Protein AF-A0A354HT72-F1 (afdb_monomer)

Mean predicted aligned error: 8.72 Å

pLDDT: mean 84.51, std 11.8, range [48.84, 96.19]

Nearest PDB structures (foldseek):
  3cjt-assembly7_M  TM=6.458E-01  e=3.364E-02  unclassified
  2nxj-assembly2_B  TM=6.515E-01  e=1.015E-01  Thermus thermophilus HB8
  3cjt-assembly8_O  TM=6.557E-01  e=1.433E-01  unclassified
  3cjq-assembly2_D  TM=5.708E-01  e=2.858E-01  unclassified
  3cjr-assembly1_A  TM=5.845E-01  e=3.062E-01  unclassified

Radius of gyration: 20.84 Å; Cα contacts (8 Å, |Δi|>4): 42; chains: 1; bounding box: 34×33×63 Å

Solvent-accessible surface area (backbone atoms only — not comparable to full-atom values): 4392 Å² total; per-residue (Å²): 138,83,84,80,81,82,87,83,85,86,79,90,71,81,90,66,65,68,90,55,59,57,63,79,73,62,72,70,47,78,56,91,60,35,34,39,33,42,83,91,52,88,85,82,72,61,90,91,46,48,80,42,80,52,51,71,92,82,45,82,132

Foldseek 3Di:
DDPDDDDDDDDDDDDDPPVPPVLVVDDWDDDPLEIEEEPPDDDPRDPSGHYHYDDCVVDDD

Sequence (61 aa):
DLKAEANVRTTVIAEQDWAEEWKKYYQPVEIGNIYISPSWLEPAAAPGRIFVQLDPGMAFG

Secondary structure (DSSP, 8-state):
-----------PPP---HHHHGGGG---EEETTEEEE-TTS---PPTT-EEEE--TTT---

Structure (mmCIF, N/CA/C/O backbone):
data_AF-A0A354HT72-F1
#
_entry.id   AF-A0A354HT72-F1
#
loop_
_atom_site.group_PDB
_atom_site.id
_atom_site.type_symbol
_atom_site.label_atom_id
_atom_site.label_alt_id
_atom_site.label_comp_id
_atom_site.label_asym_id
_atom_site.label_entity_id
_atom_site.label_seq_id
_atom_site.pdbx_PDB_ins_code
_atom_site.Cartn_x
_atom_site.Cartn_y
_atom_site.Cartn_z
_atom_site.occupancy
_atom_site.B_iso_or_equiv
_atom_site.auth_seq_id
_atom_site.auth_comp_id
_atom_site.auth_asym_id
_atom_site.auth_atom_id
_atom_site.pdbx_PDB_model_num
ATOM 1 N N . ASP A 1 1 ? 2.726 -25.303 -49.799 1.00 48.84 1 ASP A N 1
ATOM 2 C CA . ASP A 1 1 ? 3.682 -24.857 -48.769 1.00 48.84 1 ASP A CA 1
ATOM 3 C C . ASP A 1 1 ? 3.972 -23.370 -48.861 1.00 48.84 1 ASP A C 1
ATOM 5 O O . ASP A 1 1 ? 4.807 -22.951 -49.648 1.00 48.84 1 ASP A O 1
ATOM 9 N N . LEU A 1 2 ? 3.260 -22.563 -48.072 1.00 54.41 2 LEU A N 1
ATOM 10 C CA . LEU A 1 2 ? 3.584 -21.153 -47.836 1.00 54.41 2 LEU A CA 1
ATOM 11 C C . LEU A 1 2 ? 4.184 -21.071 -46.432 1.00 54.41 2 LEU A C 1
ATOM 13 O O . LEU A 1 2 ? 3.458 -21.108 -45.441 1.00 54.41 2 LEU A O 1
ATOM 17 N N . LYS A 1 3 ? 5.515 -21.023 -46.340 1.00 62.22 3 LYS A N 1
ATOM 18 C CA . LYS A 1 3 ? 6.184 -20.684 -45.082 1.00 62.22 3 LYS A CA 1
ATOM 19 C C . LYS A 1 3 ? 6.049 -19.177 -44.892 1.00 62.22 3 LYS A C 1
ATOM 21 O O . LYS A 1 3 ? 6.731 -18.410 -45.560 1.00 62.22 3 LYS A O 1
ATOM 26 N N . ALA A 1 4 ? 5.129 -18.763 -44.029 1.00 69.31 4 AL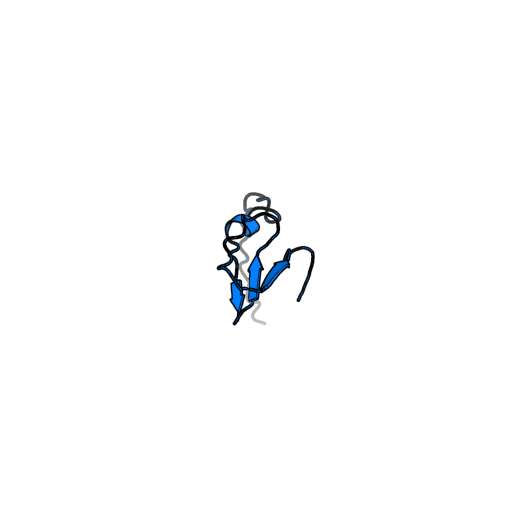A A N 1
AT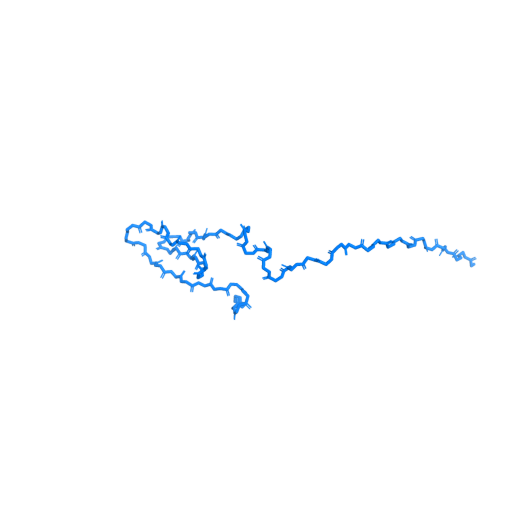OM 27 C CA . ALA A 1 4 ? 5.084 -17.387 -43.562 1.00 69.31 4 ALA A CA 1
ATOM 28 C C . ALA A 1 4 ? 6.318 -17.137 -42.683 1.00 69.31 4 ALA A C 1
ATOM 30 O O . ALA A 1 4 ? 6.501 -17.806 -41.666 1.00 69.31 4 ALA A O 1
ATOM 31 N N . GLU A 1 5 ? 7.178 -16.205 -43.085 1.00 75.69 5 GLU A N 1
ATOM 32 C CA . GLU A 1 5 ? 8.307 -15.777 -42.262 1.00 75.69 5 GLU A CA 1
ATOM 33 C C . 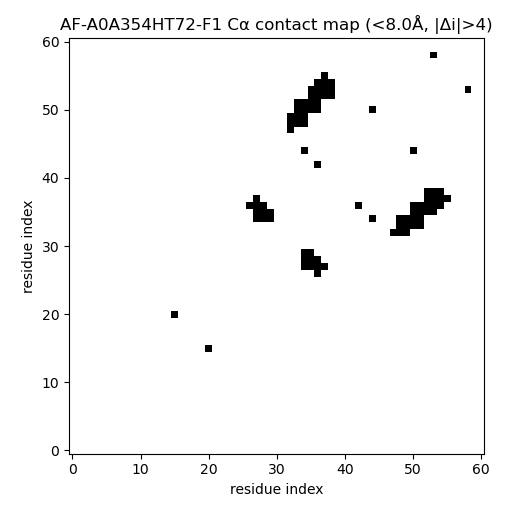GLU A 1 5 ? 7.818 -14.758 -41.225 1.00 75.69 5 GLU A C 1
ATOM 35 O O . GLU A 1 5 ? 7.363 -13.663 -41.562 1.00 75.69 5 GLU A O 1
ATOM 40 N N . ALA A 1 6 ? 7.873 -15.133 -39.946 1.00 81.75 6 ALA A N 1
ATOM 41 C CA . ALA A 1 6 ? 7.541 -14.241 -38.843 1.00 81.75 6 ALA A CA 1
ATOM 42 C C . ALA A 1 6 ? 8.737 -13.331 -38.527 1.00 81.75 6 ALA A C 1
ATOM 44 O O . ALA A 1 6 ? 9.825 -13.807 -38.212 1.00 81.75 6 ALA A O 1
ATOM 45 N N . ASN A 1 7 ? 8.526 -12.014 -38.573 1.00 85.31 7 ASN A N 1
ATOM 4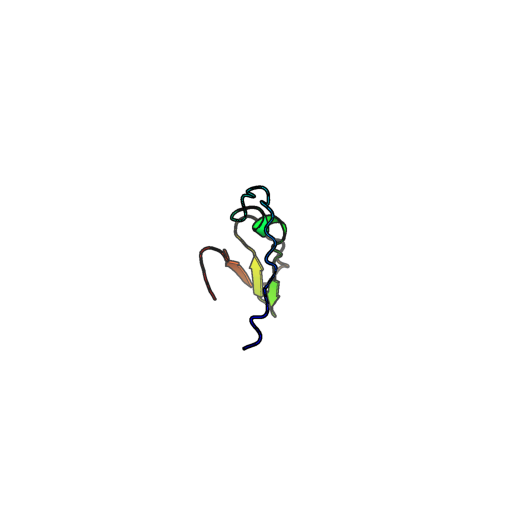6 C CA . ASN A 1 7 ? 9.519 -11.037 -38.133 1.00 85.31 7 ASN A CA 1
ATOM 47 C C . ASN A 1 7 ? 9.372 -10.782 -36.628 1.00 85.31 7 ASN A C 1
ATOM 49 O O . ASN A 1 7 ? 8.368 -10.220 -36.190 1.00 85.31 7 ASN A O 1
ATOM 53 N N . VAL A 1 8 ? 10.385 -11.158 -35.846 1.00 88.25 8 VAL A N 1
ATOM 54 C CA . VAL A 1 8 ? 10.454 -10.896 -34.401 1.00 88.25 8 VAL A CA 1
ATOM 55 C C . VAL A 1 8 ? 11.396 -9.724 -34.147 1.00 88.25 8 VAL A C 1
ATOM 57 O O . VAL A 1 8 ? 12.496 -9.671 -34.694 1.00 88.25 8 VAL A O 1
ATOM 60 N N . ARG A 1 9 ? 10.971 -8.776 -33.307 1.00 92.00 9 ARG A N 1
ATOM 61 C CA . ARG A 1 9 ? 11.805 -7.667 -32.830 1.00 92.00 9 ARG A CA 1
ATOM 62 C C . ARG A 1 9 ? 11.927 -7.740 -31.319 1.00 92.00 9 ARG A C 1
ATOM 64 O O . ARG A 1 9 ? 10.937 -7.951 -30.626 1.00 92.00 9 ARG A O 1
ATOM 71 N N . THR A 1 10 ? 13.132 -7.507 -30.825 1.00 92.00 10 THR A N 1
ATOM 72 C CA . THR A 1 10 ? 13.436 -7.423 -29.397 1.00 92.00 10 THR A CA 1
ATOM 73 C C . THR A 1 10 ? 14.200 -6.140 -29.128 1.00 92.00 10 THR A C 1
ATOM 75 O O . THR A 1 10 ? 15.009 -5.714 -29.951 1.00 92.00 10 THR A O 1
ATOM 78 N N . THR A 1 11 ? 13.977 -5.545 -27.963 1.00 91.94 11 THR A N 1
ATOM 79 C CA . THR A 1 11 ? 14.794 -4.445 -27.455 1.00 91.94 11 THR A CA 1
ATOM 80 C C . THR A 1 11 ? 15.184 -4.754 -26.024 1.00 91.94 11 THR A C 1
ATOM 82 O O . THR A 1 11 ? 14.381 -5.300 -25.268 1.00 91.94 11 THR A O 1
ATOM 85 N N . VAL A 1 12 ? 16.416 -4.412 -25.657 1.00 87.44 12 VAL A N 1
ATOM 86 C CA . VAL A 1 12 ? 16.844 -4.461 -24.261 1.00 87.44 12 VAL A CA 1
ATOM 87 C C . VAL A 1 12 ? 16.244 -3.248 -23.563 1.00 87.44 12 VAL A C 1
ATOM 89 O O . VAL A 1 12 ? 16.379 -2.121 -24.041 1.00 87.44 12 VAL A O 1
ATOM 92 N N . ILE A 1 13 ? 15.546 -3.492 -22.462 1.00 85.19 13 ILE A N 1
ATOM 93 C CA . ILE A 1 13 ? 15.084 -2.451 -21.547 1.00 85.19 13 ILE A CA 1
ATOM 94 C C . ILE A 1 13 ? 16.054 -2.383 -20.372 1.00 85.19 13 ILE A C 1
ATOM 96 O O . ILE A 1 13 ? 16.641 -3.398 -19.999 1.00 85.19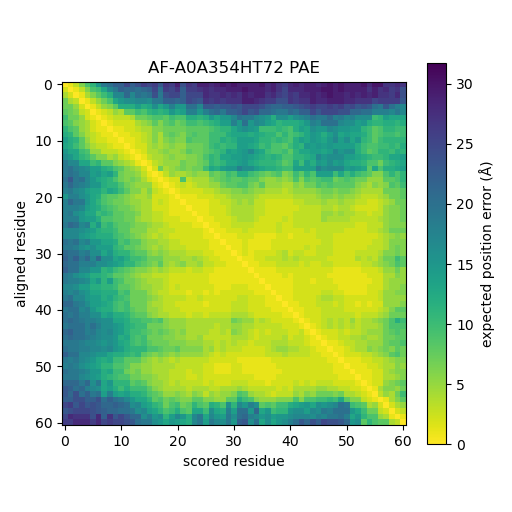 13 ILE A O 1
ATOM 100 N N . ALA A 1 14 ? 16.247 -1.185 -19.820 1.00 82.19 14 ALA A N 1
ATOM 101 C CA . ALA A 1 14 ? 17.059 -1.025 -18.623 1.00 82.19 14 ALA A CA 1
ATOM 102 C C . ALA A 1 14 ? 16.491 -1.895 -17.496 1.00 82.19 14 ALA A C 1
ATOM 104 O O . ALA A 1 14 ? 15.273 -1.942 -17.298 1.00 82.19 14 ALA A O 1
ATOM 105 N N . GLU A 1 15 ? 17.380 -2.570 -16.774 1.00 77.06 15 GLU A N 1
ATOM 106 C CA . GLU A 1 15 ? 17.018 -3.279 -15.556 1.00 77.06 15 GLU A CA 1
ATOM 107 C C . GLU A 1 15 ? 16.535 -2.240 -14.541 1.00 77.06 15 GLU A C 1
ATOM 109 O O . GLU A 1 15 ? 17.262 -1.320 -14.168 1.00 77.06 15 GLU A O 1
ATOM 114 N N . GLN A 1 16 ? 15.260 -2.331 -14.182 1.00 74.31 16 GLN A N 1
ATOM 115 C CA . GLN A 1 16 ? 14.662 -1.532 -13.123 1.00 74.31 16 GLN A CA 1
ATOM 116 C C . GLN A 1 16 ? 14.482 -2.448 -11.924 1.00 74.31 16 GLN A C 1
ATOM 118 O O . GLN A 1 16 ? 14.199 -3.638 -12.094 1.00 74.31 16 GLN A O 1
ATOM 123 N N . ASP A 1 17 ? 14.607 -1.891 -10.722 1.00 77.38 17 ASP A N 1
ATOM 124 C CA . ASP A 1 17 ? 14.235 -2.600 -9.503 1.00 77.38 17 ASP A CA 1
ATOM 125 C C . ASP A 1 17 ? 12.705 -2.660 -9.402 1.00 77.38 17 ASP A C 1
ATOM 127 O O . ASP A 1 17 ? 12.046 -1.948 -8.642 1.00 77.38 17 ASP A O 1
ATOM 131 N N . TRP A 1 18 ? 12.119 -3.501 -10.253 1.00 76.19 18 TRP A N 1
ATOM 132 C CA . TRP A 1 18 ? 10.683 -3.727 -10.328 1.00 76.19 18 TRP A CA 1
ATOM 133 C C . TRP A 1 18 ? 10.113 -4.275 -9.025 1.00 76.19 18 TRP A C 1
ATOM 135 O O . TRP A 1 18 ? 8.900 -4.228 -8.870 1.00 76.19 18 TRP A O 1
ATOM 145 N N . ALA A 1 19 ? 10.943 -4.782 -8.107 1.00 77.38 19 ALA A N 1
ATOM 146 C CA . ALA A 1 19 ? 10.513 -5.219 -6.784 1.00 77.38 19 ALA A CA 1
ATOM 147 C C . ALA A 1 19 ? 10.236 -4.038 -5.835 1.00 77.38 19 ALA A C 1
ATOM 149 O O . ALA A 1 19 ? 9.488 -4.202 -4.868 1.00 77.38 19 ALA A O 1
ATOM 150 N N . GLU A 1 20 ? 10.752 -2.845 -6.137 1.00 81.25 20 GLU A N 1
ATOM 151 C CA . GLU A 1 20 ? 10.568 -1.634 -5.331 1.00 81.25 20 GLU A CA 1
ATOM 152 C C . GLU A 1 20 ? 9.752 -0.552 -6.053 1.00 81.25 20 GLU A C 1
ATOM 154 O O . GLU A 1 20 ? 8.924 0.114 -5.430 1.00 81.25 20 GLU A O 1
ATOM 159 N N . GLU A 1 21 ? 9.911 -0.394 -7.371 1.00 87.88 21 GLU A N 1
ATOM 160 C CA . GLU A 1 21 ? 9.255 0.684 -8.131 1.00 87.88 21 GLU A CA 1
ATOM 161 C C . GLU A 1 21 ? 7.724 0.642 -8.042 1.00 87.88 21 GLU A C 1
ATOM 163 O O . GLU A 1 21 ? 7.077 1.684 -7.927 1.00 87.88 21 GLU A O 1
ATOM 168 N N . TRP A 1 22 ? 7.122 -0.549 -8.016 1.00 85.62 22 TRP A N 1
ATOM 169 C CA . TRP A 1 22 ? 5.666 -0.694 -7.913 1.00 85.62 22 TRP A CA 1
ATOM 170 C C . TRP A 1 22 ? 5.094 -0.141 -6.598 1.00 85.62 22 TRP A C 1
ATOM 172 O O . TRP A 1 22 ? 3.967 0.360 -6.590 1.00 85.62 22 TRP A O 1
ATOM 182 N N . LYS A 1 23 ? 5.864 -0.174 -5.496 1.00 89.06 23 LYS A N 1
ATOM 183 C CA . LYS A 1 23 ? 5.420 0.302 -4.173 1.00 89.06 23 LYS A CA 1
ATOM 184 C C . LYS A 1 23 ? 5.088 1.790 -4.186 1.00 89.06 23 LYS A C 1
ATOM 186 O O . LYS A 1 23 ? 4.187 2.210 -3.464 1.00 89.06 23 LYS A O 1
ATOM 191 N N . LYS A 1 24 ? 5.769 2.569 -5.040 1.00 88.50 24 LYS A N 1
ATOM 192 C CA . LYS A 1 24 ? 5.549 4.016 -5.219 1.00 88.50 24 LYS A CA 1
ATOM 193 C C . LYS A 1 24 ? 4.156 4.344 -5.748 1.00 88.50 24 LYS A C 1
ATOM 195 O O . LYS A 1 24 ? 3.652 5.439 -5.518 1.00 88.50 24 LYS A O 1
ATOM 200 N N . TYR A 1 25 ? 3.555 3.407 -6.470 1.00 88.50 25 TYR A N 1
ATOM 201 C CA . TYR A 1 25 ? 2.259 3.586 -7.114 1.00 88.50 25 TYR A CA 1
ATOM 202 C C . TYR A 1 25 ? 1.122 2.902 -6.351 1.00 88.50 25 TYR A C 1
ATOM 204 O O . TYR A 1 25 ? -0.042 3.090 -6.701 1.00 88.50 25 TYR A O 1
ATOM 212 N N . TYR A 1 26 ? 1.433 2.136 -5.302 1.00 88.81 26 TYR A N 1
ATOM 213 C CA . TYR A 1 26 ? 0.421 1.519 -4.454 1.00 88.81 26 TYR A CA 1
ATOM 214 C C . TYR A 1 26 ? -0.306 2.580 -3.618 1.00 88.81 26 TYR A C 1
ATOM 216 O O . TYR A 1 26 ? 0.312 3.519 -3.120 1.00 88.81 26 TYR A O 1
ATOM 224 N N . GLN A 1 27 ? -1.620 2.428 -3.457 1.00 91.62 27 GLN A N 1
ATOM 225 C CA . GLN A 1 27 ? -2.467 3.345 -2.692 1.00 91.62 27 GLN A CA 1
ATOM 226 C C . GLN A 1 27 ? -3.293 2.560 -1.664 1.00 91.62 27 GLN A C 1
ATOM 228 O O . GLN A 1 27 ? -3.727 1.446 -1.974 1.00 91.62 27 GLN A O 1
ATOM 233 N N . PRO A 1 28 ? -3.535 3.111 -0.459 1.00 93.62 28 PRO A N 1
ATOM 234 C CA . PRO A 1 28 ? -4.457 2.513 0.499 1.00 93.62 28 PRO A CA 1
ATOM 235 C C . PRO A 1 28 ? -5.863 2.342 -0.090 1.00 93.62 28 PRO A C 1
ATOM 237 O O . PRO A 1 28 ? -6.304 3.141 -0.919 1.00 93.62 28 PRO A O 1
ATOM 240 N N . VAL A 1 29 ? -6.578 1.311 0.357 1.00 93.00 29 VAL A N 1
ATOM 241 C CA . VAL A 1 29 ? -7.933 0.987 -0.111 1.00 93.00 29 VAL A CA 1
ATOM 242 C C . VAL A 1 29 ? -8.915 1.073 1.049 1.00 93.00 29 VAL A C 1
ATOM 244 O O . VAL A 1 29 ? -8.659 0.563 2.139 1.00 93.00 29 VAL A O 1
ATOM 247 N N . GLU A 1 30 ? -10.071 1.682 0.802 1.00 94.38 30 GLU A N 1
ATOM 248 C CA . GLU A 1 30 ? -11.169 1.759 1.762 1.00 94.38 30 GLU A CA 1
ATOM 249 C C . GLU A 1 30 ? -12.343 0.880 1.325 1.00 94.38 30 GLU A C 1
ATOM 251 O O . GLU A 1 30 ? -12.869 1.035 0.223 1.00 94.38 30 GLU A O 1
ATOM 256 N N . ILE A 1 31 ? -12.778 -0.030 2.201 1.00 93.75 31 ILE A N 1
ATOM 257 C CA . ILE A 1 31 ? -13.902 -0.944 1.955 1.00 93.75 31 ILE A CA 1
ATOM 258 C C . ILE A 1 31 ? -14.822 -0.916 3.174 1.00 93.75 31 ILE A C 1
ATOM 260 O O . ILE A 1 31 ? -14.498 -1.456 4.231 1.00 93.75 31 ILE A O 1
ATOM 264 N N . GLY A 1 32 ? -15.983 -0.273 3.045 1.00 93.88 32 GLY A N 1
ATOM 265 C CA . GLY A 1 32 ? -16.898 -0.090 4.174 1.00 93.88 32 GLY A CA 1
ATOM 266 C C . GLY A 1 32 ? -16.210 0.623 5.345 1.00 93.88 32 GLY A C 1
ATOM 267 O O . GLY A 1 32 ? -15.694 1.729 5.191 1.00 93.88 32 GLY A O 1
ATOM 268 N N . ASN A 1 33 ? -16.185 -0.015 6.519 1.00 95.44 33 ASN A N 1
ATOM 269 C CA . ASN A 1 33 ? -15.507 0.506 7.711 1.00 95.44 33 ASN A CA 1
ATOM 270 C C . ASN A 1 33 ? -14.023 0.105 7.812 1.00 95.44 33 ASN A C 1
ATOM 272 O O . ASN A 1 33 ? -13.391 0.443 8.811 1.00 95.44 33 ASN A O 1
ATOM 276 N N . ILE A 1 34 ? -13.467 -0.592 6.819 1.00 96.00 34 ILE A N 1
ATOM 277 C CA . ILE A 1 34 ? -12.083 -1.076 6.808 1.00 96.00 34 ILE A CA 1
ATOM 278 C C . ILE A 1 34 ? -11.211 -0.139 5.964 1.00 96.00 34 ILE A C 1
ATOM 280 O O . ILE A 1 34 ? -11.602 0.274 4.871 1.00 96.00 34 ILE A O 1
ATOM 284 N N . TYR A 1 35 ? -10.022 0.174 6.472 1.00 96.19 35 TYR A N 1
ATOM 285 C CA . TYR A 1 35 ? -8.949 0.869 5.765 1.00 96.19 35 TYR A CA 1
ATOM 286 C C . TYR A 1 35 ? -7.741 -0.065 5.670 1.00 96.19 35 TYR A C 1
ATOM 288 O O . TYR A 1 35 ? -7.228 -0.508 6.700 1.00 96.19 35 TYR A O 1
ATOM 296 N N . ILE A 1 36 ? -7.301 -0.367 4.449 1.00 94.12 36 ILE A N 1
ATOM 297 C CA . ILE A 1 36 ? -6.185 -1.274 4.163 1.00 94.12 36 ILE A CA 1
ATOM 298 C C . ILE A 1 36 ? -5.008 -0.456 3.631 1.00 94.12 36 ILE A C 1
ATOM 300 O O . ILE A 1 36 ? -5.147 0.216 2.611 1.00 94.12 36 ILE A O 1
ATOM 304 N N . SER A 1 37 ? -3.849 -0.532 4.285 1.00 94.06 37 SER A N 1
ATOM 305 C CA . SER A 1 37 ? -2.628 0.182 3.878 1.00 94.06 37 SER A CA 1
ATOM 306 C C 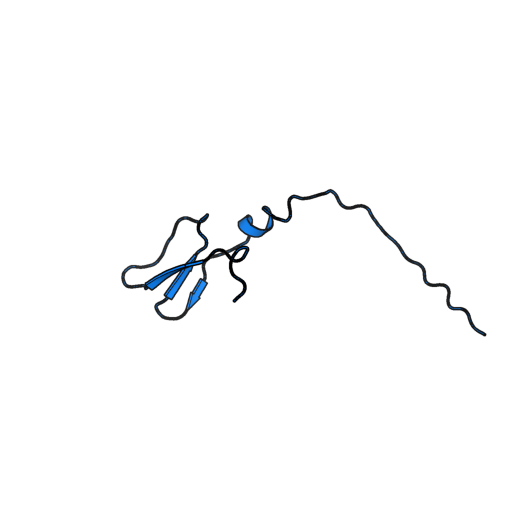. SER A 1 37 ? -1.403 -0.726 3.955 1.00 94.06 37 SER A C 1
ATOM 308 O O . SER A 1 37 ? -1.343 -1.578 4.844 1.00 94.06 37 SER A O 1
ATOM 310 N N . PRO A 1 38 ? -0.412 -0.566 3.064 1.00 93.31 38 PRO A N 1
ATOM 311 C CA . PRO A 1 38 ? 0.855 -1.265 3.210 1.00 93.31 38 PRO A CA 1
ATOM 312 C C . PRO A 1 38 ? 1.685 -0.682 4.356 1.00 93.31 38 PRO A C 1
ATOM 314 O O . PRO A 1 38 ? 1.460 0.449 4.793 1.00 93.31 38 PRO A O 1
ATOM 317 N N . SER A 1 39 ? 2.676 -1.449 4.807 1.00 91.31 39 SER A N 1
ATOM 318 C CA . SER A 1 39 ? 3.565 -1.086 5.920 1.00 91.31 39 SER A CA 1
ATOM 319 C C . SER A 1 39 ? 4.468 0.122 5.650 1.00 91.31 39 SER A C 1
ATOM 321 O O . SER A 1 39 ? 4.917 0.770 6.591 1.00 91.31 39 SER A O 1
ATOM 323 N N . TRP A 1 40 ? 4.743 0.432 4.381 1.00 91.88 40 TRP A N 1
ATOM 324 C CA . TRP A 1 40 ? 5.642 1.519 3.973 1.00 91.88 40 TRP A CA 1
ATOM 325 C C . TRP A 1 40 ? 4.944 2.864 3.732 1.00 91.88 40 TRP A C 1
ATOM 327 O O . TRP A 1 40 ? 5.609 3.826 3.348 1.00 91.88 40 TRP A O 1
ATOM 337 N N . LEU A 1 41 ? 3.622 2.946 3.908 1.00 92.62 41 LEU A N 1
ATOM 338 C CA . LEU A 1 41 ? 2.873 4.200 3.817 1.00 92.62 41 LEU A CA 1
ATOM 339 C C . LEU A 1 41 ? 2.366 4.613 5.196 1.00 92.62 41 LEU A C 1
ATOM 341 O O . LEU A 1 41 ? 1.866 3.785 5.955 1.00 92.62 41 LEU A O 1
ATOM 345 N N . GLU A 1 42 ? 2.446 5.911 5.484 1.00 90.56 42 GLU A N 1
ATOM 346 C CA . GLU A 1 42 ? 1.862 6.477 6.697 1.00 90.56 42 GLU A CA 1
ATOM 347 C C . GLU A 1 42 ? 0.333 6.303 6.680 1.00 90.56 42 GLU A C 1
ATOM 349 O O . GLU A 1 42 ? -0.327 6.726 5.722 1.00 90.56 42 GLU A O 1
ATOM 354 N N . PRO A 1 43 ? -0.257 5.682 7.716 1.00 87.38 43 PRO A N 1
ATOM 355 C CA . PRO A 1 43 ? -1.683 5.415 7.742 1.00 87.38 43 PRO A CA 1
ATOM 356 C C . PRO A 1 43 ? -2.481 6.702 7.961 1.00 87.38 43 PRO A C 1
ATOM 358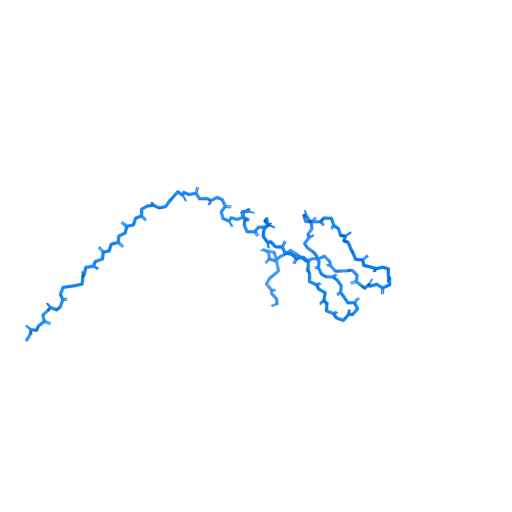 O O . PRO A 1 43 ? -2.264 7.441 8.919 1.00 87.38 43 PRO A O 1
ATOM 361 N N . ALA A 1 44 ? -3.474 6.930 7.101 1.00 89.50 44 ALA A N 1
ATOM 362 C CA . ALA A 1 44 ? -4.363 8.093 7.159 1.00 89.50 44 ALA A CA 1
ATOM 363 C C . ALA A 1 44 ? -5.834 7.702 7.405 1.00 89.50 44 ALA A C 1
ATOM 365 O O . ALA A 1 44 ? -6.755 8.378 6.946 1.00 89.50 44 ALA A O 1
ATOM 366 N N . ALA A 1 45 ? -6.068 6.590 8.111 1.00 91.00 45 ALA A N 1
ATOM 367 C CA . ALA A 1 45 ? -7.412 6.094 8.399 1.00 91.00 45 ALA A CA 1
ATOM 368 C C . ALA A 1 45 ? -8.224 7.096 9.242 1.00 91.00 45 ALA A C 1
ATOM 370 O O . ALA A 1 45 ? -7.773 7.564 10.289 1.00 91.00 45 ALA A O 1
ATOM 371 N N . ALA A 1 46 ? -9.457 7.385 8.819 1.00 89.62 46 ALA A N 1
ATOM 372 C CA 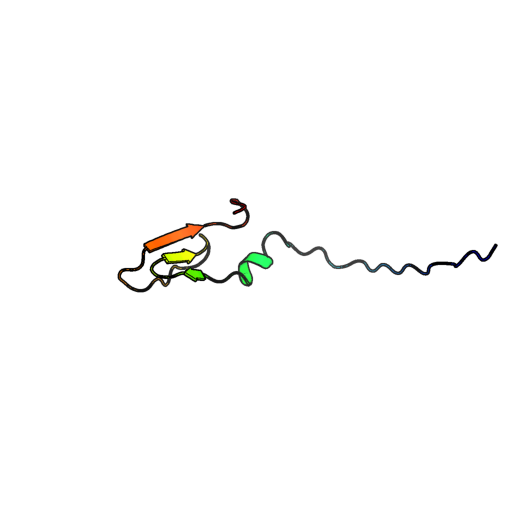. ALA A 1 46 ? -10.377 8.212 9.597 1.00 89.62 46 ALA A CA 1
ATOM 373 C C . ALA A 1 46 ? -10.733 7.559 10.957 1.00 89.62 46 ALA A C 1
ATOM 375 O O . ALA A 1 46 ? -10.800 6.327 11.048 1.00 89.62 46 ALA A O 1
ATOM 376 N N . PRO A 1 47 ? -11.029 8.350 12.011 1.00 90.88 47 PRO A N 1
ATOM 377 C CA . PRO A 1 47 ? -11.440 7.818 13.310 1.00 90.88 47 PRO A CA 1
ATOM 378 C C . PRO A 1 47 ? -12.628 6.850 13.211 1.00 90.88 47 PRO A C 1
ATOM 380 O O . PRO A 1 47 ? -13.583 7.093 12.475 1.00 90.88 47 PRO A O 1
ATOM 383 N N . GLY A 1 48 ? -12.577 5.754 13.974 1.00 90.88 48 GLY A N 1
ATOM 384 C CA . GLY A 1 48 ? -13.636 4.735 14.005 1.00 90.88 48 GLY A CA 1
ATOM 385 C C . GLY A 1 48 ? -13.581 3.695 12.877 1.00 90.88 48 GLY A C 1
ATOM 386 O O . GLY A 1 48 ? -14.424 2.800 12.843 1.00 90.88 48 GLY A O 1
ATOM 387 N N . ARG A 1 49 ? -12.597 3.776 11.972 1.00 93.69 49 ARG A N 1
ATOM 388 C CA . ARG A 1 49 ? -12.314 2.734 10.972 1.00 93.69 49 ARG A CA 1
ATOM 389 C C . ARG A 1 49 ? -11.506 1.585 11.585 1.00 93.69 49 ARG A C 1
ATOM 391 O O . ARG A 1 49 ? -10.697 1.791 12.488 1.00 93.69 49 ARG A O 1
ATOM 398 N N . ILE A 1 50 ? -11.685 0.383 11.045 1.00 95.31 50 ILE A N 1
ATOM 399 C CA . ILE A 1 50 ? -10.812 -0.764 11.305 1.00 95.31 50 ILE A CA 1
ATOM 400 C C . ILE A 1 50 ? -9.579 -0.616 10.414 1.00 95.31 50 ILE A C 1
ATOM 402 O O . ILE A 1 50 ? -9.692 -0.648 9.189 1.00 95.31 50 ILE A O 1
ATOM 406 N N . PHE A 1 51 ? -8.412 -0.450 11.029 1.00 95.12 51 PHE A N 1
ATOM 407 C CA . PHE A 1 51 ? -7.137 -0.375 10.324 1.00 95.12 51 PHE A CA 1
ATOM 408 C C . PHE A 1 51 ? -6.562 -1.777 10.091 1.00 95.12 51 PHE A C 1
ATOM 410 O O . PHE A 1 51 ? -6.436 -2.559 11.034 1.00 95.12 51 PHE A O 1
ATOM 417 N N . VAL A 1 52 ? -6.202 -2.083 8.845 1.00 92.94 52 VAL A N 1
ATOM 418 C CA . VAL A 1 52 ? -5.556 -3.337 8.443 1.00 92.94 52 VAL A CA 1
ATOM 419 C C . VAL A 1 52 ? -4.275 -3.011 7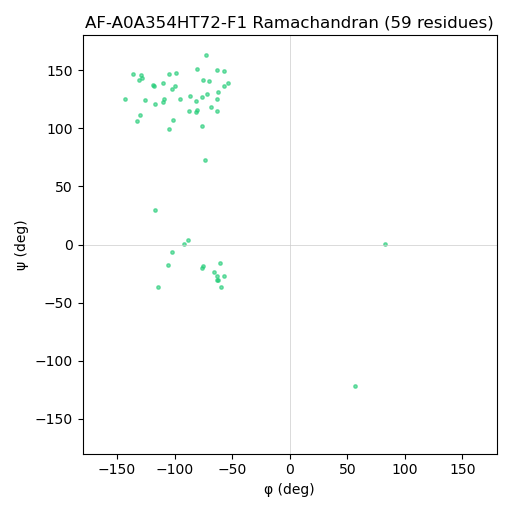.688 1.00 92.94 52 VAL A C 1
ATOM 421 O O . VAL A 1 52 ? -4.298 -2.315 6.673 1.00 92.94 52 VAL A O 1
ATOM 424 N N . GLN A 1 53 ? -3.158 -3.550 8.167 1.00 92.56 53 GLN A N 1
ATOM 425 C CA . GLN A 1 53 ? -1.883 -3.462 7.471 1.00 92.56 53 GLN A CA 1
ATOM 426 C C . GLN A 1 53 ? -1.671 -4.720 6.624 1.00 92.56 53 GLN A C 1
ATOM 428 O O . GLN A 1 53 ? -1.750 -5.831 7.151 1.00 92.56 53 GLN A O 1
ATOM 433 N N . LEU A 1 54 ? -1.423 -4.553 5.324 1.00 89.31 54 LEU A N 1
ATOM 434 C CA . LEU A 1 54 ? -1.246 -5.663 4.385 1.00 89.31 54 LEU A CA 1
ATOM 435 C C . LEU A 1 54 ? -0.174 -5.327 3.348 1.00 89.31 54 LEU A C 1
ATOM 437 O O . LEU A 1 54 ? -0.304 -4.331 2.641 1.00 89.31 54 LEU A O 1
ATOM 441 N N . ASP A 1 55 ? 0.835 -6.190 3.218 1.00 87.00 55 ASP A N 1
ATOM 442 C CA . ASP A 1 55 ? 1.908 -6.056 2.229 1.00 87.00 55 ASP A CA 1
ATOM 443 C C . ASP A 1 55 ? 1.660 -7.002 1.030 1.00 87.00 55 ASP A C 1
ATOM 445 O O . ASP A 1 55 ? 1.859 -8.215 1.159 1.00 87.00 55 ASP A O 1
ATOM 449 N N . PRO A 1 56 ? 1.263 -6.486 -0.153 1.00 76.00 56 PRO A N 1
ATOM 450 C CA . PRO A 1 56 ? 0.889 -7.292 -1.326 1.00 76.00 56 PRO A CA 1
ATOM 451 C C . PRO A 1 56 ? 1.958 -8.273 -1.822 1.00 76.00 56 PRO A C 1
ATOM 453 O O . PRO A 1 56 ? 1.636 -9.283 -2.436 1.00 76.00 56 PRO A O 1
ATOM 456 N N . GLY A 1 57 ? 3.240 -7.979 -1.577 1.00 74.88 57 GLY A N 1
ATOM 457 C CA . GLY A 1 57 ? 4.345 -8.866 -1.954 1.00 74.88 57 GLY A CA 1
ATOM 458 C C . GLY A 1 57 ? 4.511 -10.083 -1.035 1.00 74.88 57 GLY A C 1
ATOM 459 O O . GLY A 1 57 ? 5.133 -11.060 -1.441 1.00 74.88 57 GLY A O 1
ATOM 460 N N . MET A 1 58 ? 3.969 -10.038 0.188 1.00 65.88 58 MET A N 1
ATOM 461 C CA . MET A 1 58 ? 4.065 -11.121 1.181 1.00 65.88 58 MET A CA 1
ATOM 462 C C . MET A 1 58 ? 2.761 -11.906 1.347 1.00 65.88 58 MET A C 1
ATOM 464 O O . MET A 1 58 ? 2.781 -13.020 1.867 1.00 65.88 58 MET A O 1
ATOM 468 N N . ALA A 1 59 ? 1.639 -11.347 0.903 1.00 58.84 59 ALA A N 1
ATOM 469 C CA . ALA A 1 59 ? 0.337 -11.989 0.947 1.00 58.84 59 ALA A CA 1
ATOM 470 C C . ALA A 1 59 ? -0.319 -11.896 -0.432 1.00 58.84 59 ALA A C 1
ATOM 472 O O . ALA A 1 59 ? -0.708 -10.816 -0.874 1.00 58.84 59 ALA A O 1
ATOM 473 N N . PHE A 1 60 ? -0.453 -13.038 -1.105 1.00 54.62 60 PHE A N 1
ATOM 474 C CA . PHE A 1 60 ? -1.460 -13.160 -2.153 1.00 54.62 60 PHE A CA 1
ATOM 475 C C . PHE A 1 60 ? -2.828 -13.304 -1.469 1.00 54.62 60 PHE A C 1
ATOM 477 O O . PHE A 1 60 ? -2.897 -13.927 -0.409 1.00 54.62 60 PHE A O 1
ATOM 484 N N . GLY A 1 61 ? -3.865 -12.685 -2.043 1.00 55.78 61 GLY A N 1
ATOM 485 C CA . GLY A 1 61 ? -5.216 -12.623 -1.464 1.00 55.78 61 GLY A CA 1
ATOM 486 C C . GLY A 1 61 ? -5.818 -13.980 -1.127 1.00 55.78 61 GLY A C 1
ATOM 487 O O . GLY A 1 61 ? -5.703 -14.895 -1.974 1.00 55.78 61 GLY A O 1
#